Protein AF-A0A2D8ITV4-F1 (afdb_monomer)

pLDDT: mean 90.72, std 14.65, range [37.28, 98.38]

Structure (mmCIF, N/CA/C/O backbone):
data_AF-A0A2D8ITV4-F1
#
_entry.id   AF-A0A2D8ITV4-F1
#
loop_
_atom_site.group_PDB
_atom_site.id
_atom_site.type_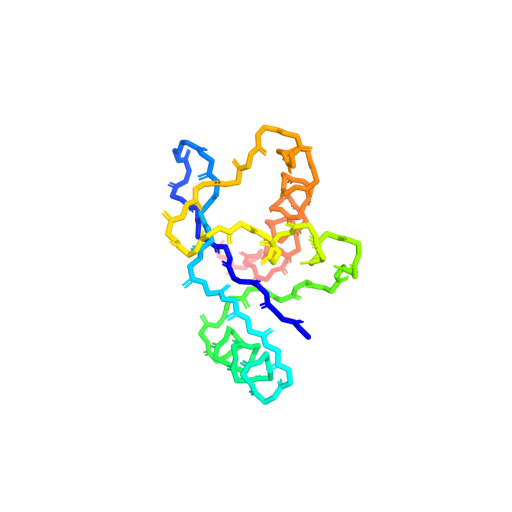symbol
_atom_site.label_atom_id
_atom_site.label_alt_id
_atom_site.label_comp_id
_atom_site.label_asym_id
_atom_site.label_entity_id
_atom_site.label_seq_id
_atom_site.pdbx_PDB_ins_code
_atom_site.Cartn_x
_atom_site.Cartn_y
_atom_site.Cartn_z
_atom_site.occupancy
_atom_site.B_iso_or_equiv
_atom_site.auth_seq_id
_atom_site.auth_comp_id
_atom_site.auth_asym_id
_atom_site.auth_atom_id
_atom_site.pdbx_PDB_model_num
ATOM 1 N N . MET A 1 1 ? 8.669 4.611 4.167 1.00 93.88 1 MET A N 1
ATOM 2 C CA . MET A 1 1 ? 7.240 4.319 4.400 1.00 93.88 1 MET A CA 1
ATOM 3 C C . MET A 1 1 ? 6.735 3.480 3.245 1.00 93.88 1 MET A C 1
ATOM 5 O O . MET A 1 1 ? 7.213 3.681 2.135 1.00 93.88 1 MET A O 1
ATOM 9 N N . ALA A 1 2 ? 5.840 2.536 3.507 1.00 97.31 2 ALA A N 1
ATOM 10 C CA . ALA A 1 2 ? 5.176 1.721 2.498 1.00 97.31 2 ALA A CA 1
ATOM 11 C C . ALA A 1 2 ? 3.722 1.497 2.916 1.00 97.31 2 ALA A C 1
ATOM 13 O O . ALA A 1 2 ? 3.443 1.362 4.109 1.00 97.31 2 ALA A O 1
ATOM 14 N N . VAL A 1 3 ? 2.829 1.437 1.932 1.00 97.88 3 VAL A N 1
ATOM 15 C CA . VAL A 1 3 ? 1.419 1.081 2.101 1.00 97.88 3 VAL A CA 1
ATOM 16 C C . VAL A 1 3 ? 1.084 0.024 1.054 1.00 97.88 3 VAL A C 1
ATOM 18 O O . VAL A 1 3 ? 1.492 0.161 -0.097 1.00 97.88 3 VAL A O 1
ATOM 21 N N . ALA A 1 4 ? 0.387 -1.033 1.459 1.00 97.81 4 ALA A N 1
ATOM 22 C CA . ALA A 1 4 ? -0.106 -2.070 0.563 1.00 97.81 4 ALA A CA 1
ATOM 23 C C . ALA A 1 4 ? -1.621 -1.940 0.409 1.00 97.81 4 ALA A C 1
ATOM 25 O O . ALA A 1 4 ? -2.338 -1.778 1.403 1.00 97.81 4 ALA A O 1
ATOM 26 N N . LEU A 1 5 ? -2.080 -2.034 -0.836 1.00 97.50 5 LEU A N 1
ATOM 27 C CA . LEU A 1 5 ? -3.489 -2.010 -1.200 1.00 97.50 5 LEU A CA 1
ATOM 28 C C . LEU A 1 5 ? -3.918 -3.388 -1.700 1.00 97.50 5 LEU A C 1
ATOM 30 O O . LEU A 1 5 ? -3.166 -4.042 -2.420 1.00 97.50 5 LEU A O 1
ATOM 34 N N . ASP A 1 6 ? -5.129 -3.790 -1.336 1.00 96.62 6 ASP A N 1
ATOM 35 C CA . ASP A 1 6 ? -5.828 -4.942 -1.902 1.00 96.62 6 ASP A CA 1
ATOM 36 C C . ASP A 1 6 ? -7.050 -4.464 -2.686 1.00 96.62 6 ASP A C 1
ATOM 38 O O . ASP A 1 6 ? -7.747 -3.539 -2.256 1.00 96.62 6 ASP A O 1
ATOM 42 N N . TYR A 1 7 ? -7.304 -5.074 -3.841 1.00 95.31 7 TYR A N 1
ATOM 43 C CA . TYR A 1 7 ? -8.447 -4.731 -4.675 1.00 95.31 7 TYR A CA 1
ATOM 44 C C . TYR A 1 7 ? -9.022 -5.971 -5.351 1.00 95.31 7 TYR A C 1
ATOM 46 O O . TYR A 1 7 ? -8.374 -6.599 -6.186 1.00 95.31 7 TYR A O 1
ATOM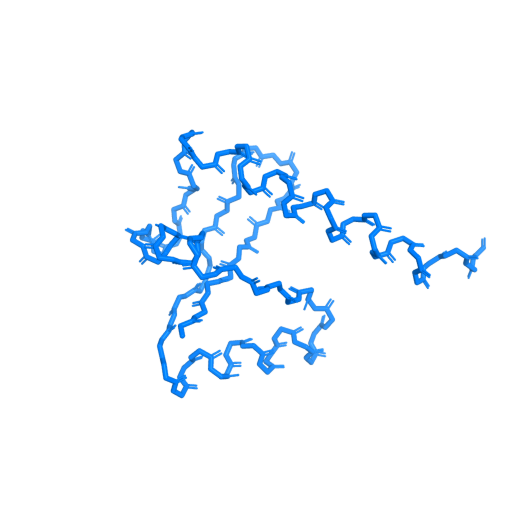 54 N N . SER A 1 8 ? -10.270 -6.294 -5.014 1.00 91.12 8 SER A N 1
ATOM 55 C CA . SER A 1 8 ? -10.991 -7.453 -5.546 1.00 91.12 8 SER A CA 1
ATOM 56 C C . SER A 1 8 ? -11.681 -7.196 -6.892 1.00 91.12 8 SER A C 1
ATOM 58 O O . SER A 1 8 ? -12.265 -8.119 -7.454 1.00 91.12 8 SER A O 1
ATOM 60 N N . GLY A 1 9 ? -11.659 -5.957 -7.399 1.00 89.12 9 GLY A N 1
ATOM 61 C CA . GLY A 1 9 ? -12.474 -5.530 -8.544 1.00 89.12 9 GLY A CA 1
ATOM 62 C C . GLY A 1 9 ? -13.860 -4.992 -8.162 1.00 89.12 9 GLY A C 1
ATOM 63 O O . GLY A 1 9 ? -14.563 -4.457 -9.015 1.00 89.12 9 GLY A O 1
ATOM 64 N N . GLU A 1 10 ? -14.243 -5.078 -6.886 1.00 90.50 10 GLU A N 1
ATOM 65 C CA . GLU A 1 10 ? -15.485 -4.519 -6.344 1.00 90.50 10 GLU A CA 1
ATOM 66 C C . GLU A 1 10 ? -15.176 -3.475 -5.262 1.00 90.50 10 GLU A C 1
ATOM 68 O O . GLU A 1 10 ? -14.232 -3.633 -4.489 1.00 90.50 10 GLU A O 1
ATOM 73 N N . GLY A 1 11 ? -15.976 -2.406 -5.192 1.00 92.69 11 GLY A N 1
ATOM 74 C CA . GLY A 1 11 ? -15.770 -1.323 -4.222 1.00 92.69 11 GLY A CA 1
ATOM 75 C C . GLY A 1 11 ? -14.488 -0.521 -4.472 1.00 92.69 11 GLY A C 1
ATOM 76 O O . GLY A 1 11 ? -14.017 -0.432 -5.609 1.00 92.69 11 GLY A O 1
ATOM 77 N N . ALA A 1 12 ? -13.941 0.088 -3.419 1.00 97.12 12 ALA A N 1
ATOM 78 C CA . ALA A 1 12 ? -12.652 0.775 -3.470 1.00 97.12 12 ALA A CA 1
ATOM 79 C C . ALA A 1 12 ? -11.509 -0.113 -2.936 1.00 97.12 12 ALA A C 1
ATOM 81 O O . ALA A 1 12 ? -11.738 -0.954 -2.064 1.00 97.12 12 ALA A O 1
ATOM 82 N N . PRO A 1 13 ? -10.261 0.086 -3.401 1.00 97.75 13 PRO A N 1
ATOM 83 C CA . PRO A 1 13 ? -9.090 -0.577 -2.832 1.00 97.75 13 PRO A CA 1
ATOM 84 C C . PRO A 1 13 ? -8.975 -0.369 -1.318 1.00 97.75 13 PRO A C 1
ATOM 86 O O . PRO A 1 13 ? -9.234 0.723 -0.810 1.00 97.75 13 PRO A O 1
ATOM 89 N N . ARG A 1 14 ? -8.548 -1.407 -0.598 1.00 98.12 14 ARG A N 1
ATOM 90 C CA . ARG A 1 14 ? -8.425 -1.425 0.865 1.00 98.12 14 ARG A CA 1
ATOM 91 C C . ARG A 1 14 ? -6.972 -1.366 1.298 1.00 98.12 14 ARG A C 1
ATOM 93 O O . ARG A 1 14 ? -6.130 -2.056 0.729 1.00 98.12 14 ARG A O 1
ATOM 100 N N . VAL A 1 15 ? -6.674 -0.610 2.350 1.00 98.31 15 VAL A N 1
ATOM 101 C CA . VAL A 1 15 ? -5.342 -0.619 2.965 1.00 98.31 15 VAL A CA 1
ATOM 102 C C . VAL A 1 15 ? -5.173 -1.883 3.802 1.00 98.31 15 VAL A C 1
ATOM 104 O O . VAL A 1 15 ? -5.849 -2.061 4.811 1.00 98.31 15 VAL A O 1
ATOM 107 N N . VAL A 1 16 ? -4.251 -2.762 3.410 1.00 98.19 16 VAL A N 1
ATOM 108 C CA . VAL A 1 16 ? -4.014 -4.051 4.093 1.00 98.19 16 VAL A CA 1
ATOM 109 C C . VAL A 1 16 ? -2.699 -4.098 4.865 1.00 98.19 16 VAL A C 1
ATOM 111 O O . VAL A 1 16 ? -2.545 -4.907 5.778 1.00 98.19 16 VAL A O 1
ATOM 114 N N . ALA A 1 17 ? -1.764 -3.201 4.554 1.00 98.12 17 ALA A N 1
ATOM 115 C CA . ALA A 1 17 ? -0.560 -2.994 5.348 1.00 98.12 17 ALA A CA 1
ATOM 116 C C . ALA A 1 17 ? -0.099 -1.538 5.258 1.00 98.12 17 ALA A C 1
ATOM 118 O O . ALA A 1 17 ? -0.245 -0.894 4.224 1.00 98.12 17 ALA A O 1
ATOM 119 N N . SER A 1 18 ? 0.509 -1.037 6.329 1.00 97.38 18 SER A N 1
ATOM 120 C CA . SER A 1 18 ? 1.166 0.268 6.373 1.00 97.38 18 SER A CA 1
ATOM 121 C C . SER A 1 18 ? 2.342 0.185 7.340 1.00 97.38 18 SER A C 1
ATOM 123 O O . SER A 1 18 ? 2.267 -0.504 8.361 1.00 97.38 18 SER A O 1
ATOM 125 N N . GLY A 1 19 ? 3.454 0.835 7.011 1.00 96.94 19 GLY A N 1
ATOM 126 C CA . GLY A 1 19 ? 4.635 0.798 7.857 1.00 96.94 19 GLY A CA 1
ATOM 127 C C . GLY A 1 19 ? 5.729 1.773 7.458 1.00 96.94 19 GLY A C 1
ATOM 128 O O . GLY A 1 19 ? 5.797 2.272 6.334 1.00 96.94 19 GLY A O 1
ATOM 129 N N . GLU A 1 20 ? 6.640 2.004 8.393 1.00 96.81 20 GLU A N 1
ATOM 130 C CA . GLU A 1 20 ? 7.793 2.886 8.237 1.00 96.81 20 GLU A CA 1
ATOM 131 C C . GLU A 1 20 ? 9.104 2.140 8.490 1.00 96.81 20 GLU A C 1
ATOM 133 O O . GLU A 1 20 ? 9.115 1.055 9.076 1.00 96.81 20 GLU A O 1
ATOM 138 N N . ASN A 1 21 ? 10.217 2.735 8.050 1.00 96.81 21 ASN A N 1
ATOM 139 C CA . ASN A 1 21 ? 11.571 2.231 8.296 1.00 96.81 21 ASN A CA 1
ATOM 140 C C . ASN A 1 21 ? 11.692 0.729 7.959 1.00 96.81 21 ASN A C 1
ATOM 142 O O . ASN A 1 21 ? 11.270 0.303 6.883 1.00 96.81 21 ASN A O 1
ATOM 146 N N . ALA A 1 22 ? 12.190 -0.083 8.895 1.00 98.06 22 ALA A N 1
ATOM 147 C CA . ALA A 1 22 ? 12.363 -1.524 8.719 1.00 98.06 22 ALA A CA 1
ATOM 148 C C . ALA A 1 22 ? 11.061 -2.270 8.364 1.00 98.06 22 ALA A C 1
ATOM 150 O O . ALA A 1 22 ? 11.094 -3.262 7.635 1.00 98.06 22 ALA A O 1
ATOM 151 N N . LEU A 1 23 ? 9.898 -1.805 8.842 1.00 97.81 23 LEU A N 1
ATOM 152 C CA . LEU A 1 23 ? 8.622 -2.423 8.478 1.00 97.81 23 LEU A CA 1
AT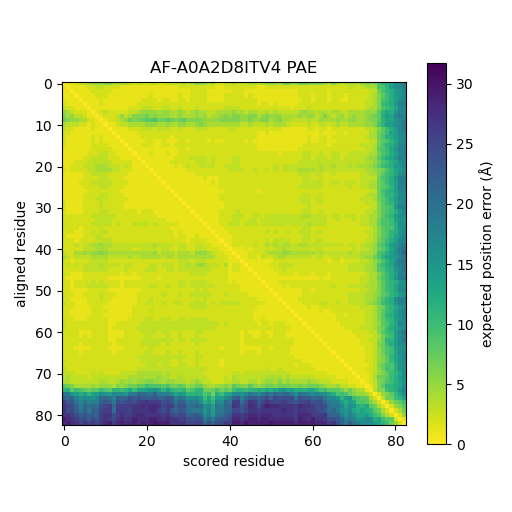OM 153 C C . LEU A 1 23 ? 8.269 -2.130 7.016 1.00 97.81 23 LEU A C 1
ATOM 155 O O . LEU A 1 23 ? 7.823 -3.032 6.314 1.00 97.81 23 LEU A O 1
ATOM 159 N N . ALA A 1 24 ? 8.524 -0.909 6.539 1.00 97.56 24 ALA A N 1
ATOM 160 C CA . ALA A 1 24 ? 8.324 -0.556 5.133 1.00 97.56 24 ALA A CA 1
ATOM 161 C C . ALA A 1 24 ? 9.204 -1.402 4.202 1.00 97.56 24 ALA A C 1
ATOM 163 O O . ALA A 1 24 ? 8.733 -1.899 3.180 1.00 97.56 24 ALA A O 1
ATOM 164 N N . GLU A 1 25 ? 10.470 -1.597 4.579 1.00 97.62 25 GLU A N 1
ATOM 165 C CA . GLU A 1 25 ? 11.402 -2.457 3.846 1.00 97.62 25 GLU A CA 1
ATOM 166 C C . GLU A 1 25 ? 10.899 -3.900 3.790 1.00 97.62 25 GLU A C 1
ATOM 168 O O . GLU A 1 25 ? 10.908 -4.515 2.724 1.00 97.62 25 GLU A O 1
ATOM 173 N N . ARG A 1 26 ? 10.385 -4.418 4.913 1.00 98.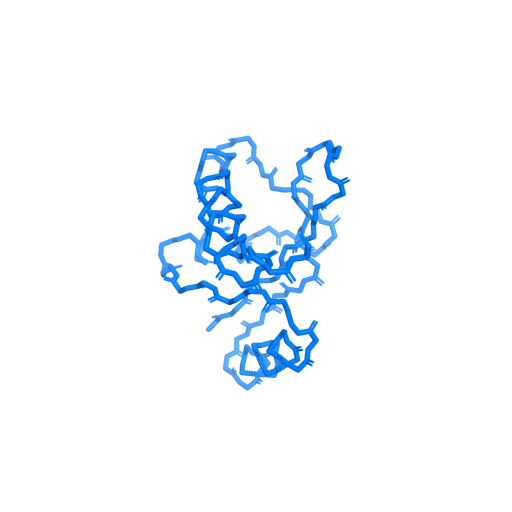38 26 ARG A N 1
ATOM 174 C CA . ARG A 1 26 ? 9.826 -5.769 4.987 1.00 98.38 26 ARG A CA 1
ATOM 175 C C . ARG A 1 26 ? 8.551 -5.930 4.157 1.00 98.38 26 ARG A C 1
ATOM 177 O O . ARG A 1 26 ? 8.416 -6.947 3.485 1.00 98.38 26 ARG A O 1
ATOM 184 N N . ILE A 1 27 ? 7.654 -4.941 4.158 1.00 98.12 27 ILE A N 1
ATOM 185 C CA . ILE A 1 27 ? 6.454 -4.927 3.299 1.00 98.12 27 ILE A CA 1
ATOM 186 C C . ILE A 1 27 ? 6.868 -4.989 1.824 1.00 98.12 27 ILE A C 1
ATOM 188 O O . ILE A 1 27 ? 6.387 -5.843 1.085 1.00 98.12 27 ILE A O 1
ATOM 192 N N . ALA A 1 28 ? 7.807 -4.138 1.403 1.00 96.44 28 ALA A N 1
ATOM 193 C CA . ALA A 1 28 ? 8.278 -4.115 0.020 1.00 96.44 28 ALA A CA 1
ATOM 194 C C . ALA A 1 28 ? 9.043 -5.392 -0.372 1.00 96.44 28 ALA A C 1
ATOM 196 O O . ALA A 1 28 ? 8.989 -5.810 -1.527 1.00 96.44 28 ALA A O 1
ATOM 197 N N . ALA A 1 29 ? 9.779 -6.009 0.556 1.00 97.81 29 ALA A N 1
ATOM 198 C CA . ALA A 1 29 ? 10.452 -7.284 0.319 1.00 97.81 29 ALA A CA 1
ATOM 199 C C . ALA A 1 29 ? 9.440 -8.414 0.078 1.00 97.81 29 ALA A C 1
ATOM 201 O O . ALA A 1 29 ? 9.545 -9.100 -0.935 1.00 97.81 29 ALA A O 1
ATOM 202 N N . LEU A 1 30 ? 8.428 -8.535 0.944 1.00 98.06 30 LEU A N 1
ATOM 203 C CA . LEU A 1 30 ? 7.357 -9.525 0.799 1.00 98.06 30 LEU A CA 1
ATOM 204 C C . LEU A 1 30 ? 6.553 -9.308 -0.487 1.00 98.06 30 LEU A C 1
ATOM 206 O O . LEU A 1 30 ? 6.269 -10.268 -1.194 1.00 98.06 30 LEU A O 1
ATOM 210 N N . ALA A 1 31 ? 6.236 -8.057 -0.833 1.00 96.50 31 ALA A N 1
ATOM 211 C CA . ALA A 1 31 ? 5.550 -7.747 -2.085 1.00 96.50 31 ALA A CA 1
ATOM 212 C C . ALA A 1 31 ? 6.320 -8.303 -3.295 1.00 96.50 31 ALA A C 1
ATOM 214 O O . ALA A 1 31 ? 5.753 -9.032 -4.103 1.00 96.50 31 ALA A O 1
ATOM 215 N N . ARG A 1 32 ? 7.637 -8.058 -3.368 1.00 95.12 32 ARG A N 1
ATOM 216 C CA . ARG A 1 32 ? 8.486 -8.592 -4.446 1.00 95.12 32 ARG A CA 1
ATOM 217 C C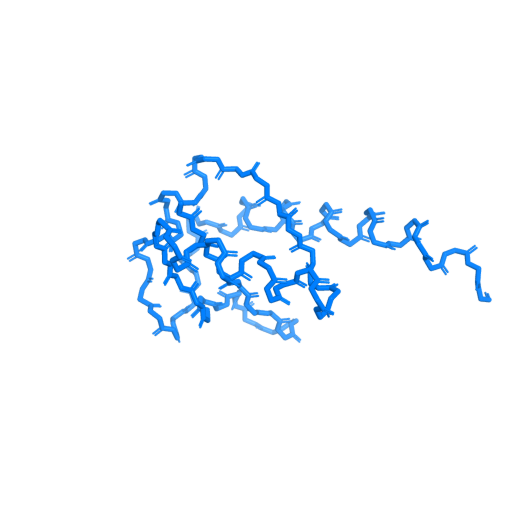 . ARG A 1 32 ? 8.573 -10.117 -4.437 1.00 95.12 32 ARG A C 1
ATOM 219 O O . ARG A 1 32 ? 8.528 -10.715 -5.505 1.00 95.12 32 ARG A O 1
ATOM 226 N N . GLU A 1 33 ? 8.694 -10.736 -3.263 1.00 96.94 33 GLU A N 1
ATOM 227 C CA . GLU A 1 33 ? 8.739 -12.200 -3.113 1.00 96.94 33 GLU A CA 1
ATOM 228 C C . GLU A 1 33 ? 7.470 -12.872 -3.658 1.00 96.94 33 GLU A C 1
ATOM 230 O O . GLU A 1 33 ? 7.547 -13.922 -4.292 1.00 96.94 33 GLU A O 1
ATOM 235 N N . HIS A 1 34 ? 6.314 -12.234 -3.468 1.00 95.81 34 HIS A N 1
ATOM 236 C CA . HIS A 1 34 ? 5.014 -12.735 -3.910 1.00 95.81 34 HIS A CA 1
ATOM 237 C C . HIS A 1 34 ? 4.563 -12.200 -5.280 1.00 95.81 34 HIS A C 1
ATOM 239 O O . HIS A 1 34 ? 3.422 -12.431 -5.670 1.00 95.81 34 HIS A O 1
ATOM 245 N N . GLY A 1 35 ? 5.428 -11.492 -6.016 1.00 93.12 35 GLY A N 1
ATOM 246 C CA . GLY A 1 35 ? 5.092 -10.943 -7.335 1.00 93.12 35 GLY A CA 1
ATOM 247 C C . GLY A 1 35 ? 4.071 -9.798 -7.308 1.00 93.12 35 GLY A C 1
ATOM 248 O O . GLY A 1 35 ? 3.478 -9.482 -8.334 1.00 93.12 35 GLY A O 1
ATOM 249 N N . VAL A 1 36 ? 3.863 -9.161 -6.154 1.00 94.81 36 VAL A N 1
ATOM 250 C CA . VAL A 1 36 ? 3.013 -7.974 -6.020 1.00 94.81 36 VAL A CA 1
ATOM 251 C C . VAL A 1 36 ? 3.782 -6.750 -6.540 1.00 94.81 36 VAL A C 1
ATOM 253 O O . VAL A 1 36 ? 4.887 -6.475 -6.051 1.00 94.81 36 VAL A O 1
ATOM 256 N N . PRO A 1 37 ? 3.231 -5.987 -7.504 1.00 93.62 37 PRO A N 1
ATOM 257 C CA . PRO A 1 37 ? 3.880 -4.793 -8.034 1.00 93.62 37 PRO A CA 1
ATOM 258 C C . PRO A 1 37 ? 4.192 -3.756 -6.948 1.00 93.62 37 PRO A C 1
ATOM 260 O O . PRO A 1 37 ? 3.379 -3.488 -6.065 1.00 93.62 37 PRO A O 1
ATOM 263 N N . VAL A 1 38 ? 5.369 -3.131 -7.039 1.00 94.31 38 VAL A N 1
ATOM 264 C CA . VAL A 1 38 ? 5.803 -2.073 -6.115 1.00 94.31 38 VAL A CA 1
ATOM 265 C C . VAL A 1 38 ? 5.994 -0.778 -6.892 1.00 94.31 38 VAL A C 1
ATOM 267 O O . VAL A 1 38 ? 6.830 -0.710 -7.792 1.00 94.31 38 VAL A O 1
ATOM 270 N N . VAL A 1 39 ? 5.243 0.255 -6.512 1.00 94.00 39 VAL A N 1
ATOM 271 C CA . VAL A 1 39 ? 5.281 1.589 -7.124 1.00 94.00 39 VAL A CA 1
ATOM 272 C C . VAL A 1 39 ? 5.767 2.608 -6.095 1.00 94.00 39 VAL A C 1
ATOM 274 O O . VAL A 1 39 ? 5.381 2.556 -4.928 1.00 94.00 39 VAL A O 1
ATOM 277 N N . THR A 1 40 ? 6.622 3.536 -6.525 1.00 92.88 40 THR A N 1
ATOM 278 C CA . THR A 1 40 ? 7.153 4.604 -5.667 1.00 92.88 40 THR A CA 1
ATOM 279 C C . THR A 1 40 ? 6.488 5.932 -6.014 1.00 92.88 40 THR A C 1
ATOM 281 O O . THR A 1 40 ? 6.792 6.513 -7.051 1.00 92.88 40 THR A O 1
ATOM 284 N N . ASP A 1 41 ? 5.639 6.433 -5.115 1.00 93.94 41 ASP A N 1
ATOM 285 C CA . ASP A 1 41 ? 5.038 7.771 -5.188 1.00 93.94 41 ASP A CA 1
ATOM 286 C C . ASP A 1 41 ? 4.988 8.402 -3.787 1.00 93.94 41 ASP A C 1
ATOM 288 O O . ASP A 1 41 ? 4.177 8.031 -2.939 1.00 93.94 41 ASP A O 1
ATOM 292 N N . TYR A 1 42 ? 5.873 9.363 -3.518 1.00 90.44 42 TYR A N 1
ATOM 293 C CA . TYR A 1 42 ? 5.977 9.977 -2.191 1.00 90.44 42 TYR A CA 1
ATOM 294 C C . TYR A 1 42 ? 4.744 10.800 -1.794 1.00 90.44 42 TYR A C 1
ATOM 296 O O . TYR A 1 42 ? 4.445 10.887 -0.601 1.00 90.44 42 TYR A O 1
ATOM 304 N N . GLY A 1 43 ? 4.040 11.397 -2.761 1.00 93.38 43 GLY A N 1
ATOM 305 C CA . GLY A 1 43 ? 2.848 12.201 -2.494 1.00 93.38 43 GLY A CA 1
ATOM 306 C C . GLY A 1 43 ? 1.675 11.314 -2.100 1.00 93.38 43 GLY A C 1
ATOM 307 O O . GLY A 1 43 ? 1.051 11.527 -1.058 1.00 93.38 43 GLY A O 1
ATOM 308 N N . LEU A 1 44 ? 1.432 10.266 -2.887 1.00 95.12 44 LEU A N 1
ATOM 309 C CA . LEU A 1 44 ? 0.347 9.326 -2.635 1.00 95.12 44 LEU A CA 1
ATOM 310 C C . LEU A 1 44 ? 0.581 8.510 -1.357 1.00 95.12 44 LEU A C 1
ATOM 312 O O . LEU A 1 44 ? -0.349 8.339 -0.571 1.00 95.12 44 LEU A O 1
ATOM 316 N N . ILE A 1 45 ? 1.817 8.070 -1.088 1.00 94.38 45 ILE A N 1
ATOM 317 C CA . ILE A 1 45 ? 2.139 7.291 0.121 1.00 94.38 45 ILE A CA 1
ATOM 318 C C . ILE A 1 45 ? 1.789 8.069 1.402 1.00 94.38 45 ILE A C 1
ATOM 320 O O . ILE A 1 45 ? 1.276 7.467 2.343 1.00 94.38 45 ILE A O 1
ATOM 324 N N . GLY A 1 46 ? 2.016 9.388 1.445 1.00 94.00 46 GLY A N 1
ATOM 325 C CA . GLY A 1 46 ? 1.669 10.222 2.606 1.00 94.00 46 GLY A CA 1
ATOM 326 C C . GLY A 1 46 ? 0.164 10.384 2.840 1.00 94.00 46 GLY A C 1
ATOM 327 O O . GLY A 1 46 ? -0.274 10.586 3.971 1.00 94.00 46 GLY A O 1
ATOM 328 N N . LEU A 1 47 ? -0.643 10.288 1.784 1.00 96.25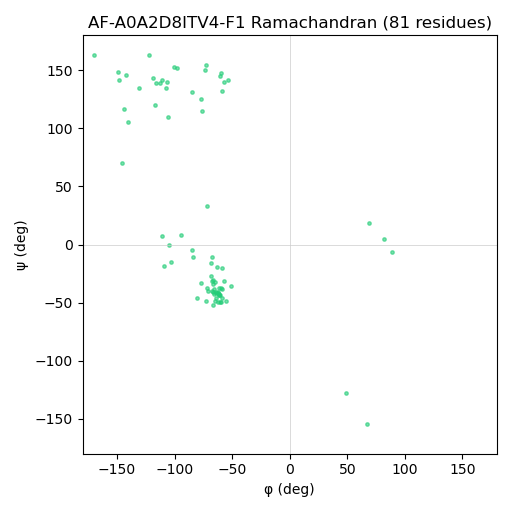 47 LEU A N 1
ATOM 329 C CA . LEU A 1 47 ? -2.103 10.306 1.888 1.00 96.25 47 LEU A CA 1
ATOM 330 C C . LEU A 1 47 ? -2.629 8.927 2.291 1.00 96.25 47 LEU A C 1
ATOM 332 O O . LEU A 1 47 ? -3.431 8.821 3.216 1.00 96.25 47 LEU A O 1
ATOM 336 N N . LEU A 1 48 ? -2.129 7.870 1.649 1.00 97.06 48 LEU A N 1
ATOM 337 C CA . LEU A 1 48 ? -2.543 6.496 1.920 1.00 97.06 48 LEU A CA 1
ATOM 338 C C . LEU A 1 48 ? -2.168 6.030 3.332 1.00 97.06 48 LEU A C 1
ATOM 340 O O . LEU A 1 48 ? -2.901 5.246 3.926 1.00 97.06 48 LEU A O 1
ATOM 344 N N . SER A 1 49 ? -1.059 6.516 3.896 1.00 95.69 49 SER A N 1
ATOM 345 C CA . SER A 1 49 ? -0.629 6.128 5.245 1.00 95.69 49 SER A CA 1
ATOM 346 C C . SER A 1 49 ? -1.542 6.644 6.361 1.00 95.69 49 SER A C 1
ATOM 348 O O . SER A 1 49 ? -1.463 6.137 7.479 1.00 95.69 49 SER A O 1
ATOM 350 N N . GLN A 1 50 ? -2.405 7.624 6.071 1.00 95.94 50 GLN A N 1
ATOM 351 C CA . GLN A 1 50 ? -3.378 8.174 7.020 1.00 95.94 50 GLN A CA 1
ATOM 352 C C . GLN A 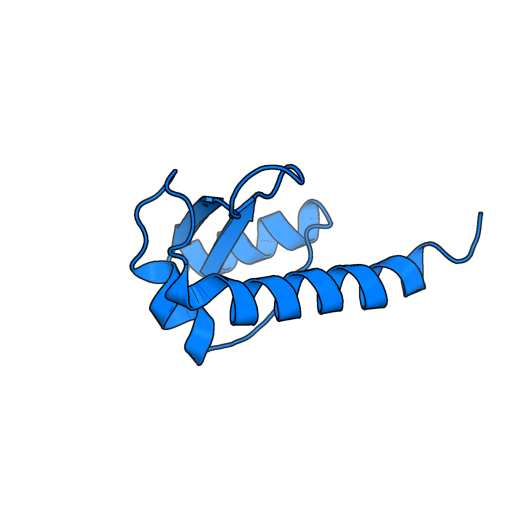1 50 ? -4.669 7.347 7.099 1.00 95.94 50 GLN A C 1
ATOM 354 O O . GLN A 1 50 ? -5.494 7.586 7.980 1.00 95.94 50 GLN A O 1
ATOM 359 N N . ILE A 1 51 ? -4.858 6.391 6.189 1.00 97.75 51 ILE A N 1
ATOM 360 C CA . ILE A 1 51 ? -6.057 5.557 6.128 1.00 97.75 51 ILE A CA 1
ATOM 361 C C . ILE A 1 51 ? -5.889 4.379 7.099 1.00 97.75 51 ILE A C 1
ATOM 363 O O . ILE A 1 51 ? -4.842 3.719 7.074 1.00 97.75 51 ILE A O 1
ATOM 367 N N . PRO A 1 52 ? -6.884 4.089 7.956 1.00 97.62 52 PRO A N 1
ATOM 368 C CA . PRO A 1 52 ? -6.803 2.967 8.880 1.00 97.62 52 PRO A CA 1
ATOM 369 C C . PRO A 1 52 ? -6.632 1.618 8.170 1.00 97.62 52 PRO A C 1
ATOM 371 O O . PRO A 1 52 ? -7.157 1.377 7.082 1.00 97.62 52 PRO A O 1
ATOM 374 N N . LEU A 1 53 ? -5.908 0.704 8.820 1.00 97.62 53 LEU A N 1
ATOM 375 C CA . LEU A 1 53 ? -5.776 -0.670 8.337 1.00 97.62 53 LEU A CA 1
ATOM 376 C C . LEU A 1 53 ? -7.151 -1.330 8.238 1.00 97.62 53 LEU A C 1
ATOM 378 O O . LEU A 1 53 ? -7.936 -1.312 9.184 1.00 97.62 53 LEU A O 1
ATOM 382 N N . GLY A 1 54 ? -7.399 -1.969 7.103 1.00 97.06 54 GLY A N 1
ATOM 383 C CA . GLY A 1 54 ? -8.657 -2.625 6.804 1.00 97.06 54 GLY A CA 1
ATOM 384 C C . GLY A 1 54 ? -9.742 -1.681 6.299 1.00 97.06 54 GLY A C 1
ATOM 385 O O . GLY A 1 54 ? -10.847 -2.162 6.083 1.00 97.06 54 GLY A O 1
ATOM 386 N N . GLU A 1 55 ? -9.472 -0.395 6.067 1.00 98.19 55 GLU A N 1
ATOM 387 C CA . GLU A 1 55 ? -10.436 0.538 5.472 1.00 98.19 55 GLU A CA 1
ATOM 388 C C . GLU A 1 55 ? -10.188 0.768 3.978 1.00 98.19 55 GLU A C 1
ATOM 390 O O . GLU A 1 55 ? -9.074 0.610 3.470 1.00 98.19 55 GLU A O 1
ATOM 395 N N . GLU A 1 56 ? -11.268 1.094 3.268 1.00 98.31 56 GLU A N 1
ATOM 396 C CA . GLU A 1 56 ? -11.214 1.475 1.858 1.00 98.31 56 GLU A CA 1
ATOM 397 C C . GLU A 1 56 ? -10.633 2.874 1.707 1.00 98.31 56 GLU A C 1
ATOM 399 O O . GLU A 1 56 ? -10.791 3.736 2.577 1.00 98.31 56 GLU A O 1
ATOM 404 N N . ILE A 1 57 ? -9.972 3.114 0.578 1.00 98.19 57 ILE A N 1
ATOM 405 C CA . ILE A 1 57 ? -9.525 4.459 0.249 1.00 98.19 57 ILE A CA 1
ATOM 406 C C . ILE A 1 57 ? -10.731 5.411 0.142 1.00 98.19 57 ILE A C 1
ATOM 408 O O . ILE A 1 57 ? -11.799 5.008 -0.320 1.00 98.19 57 ILE A O 1
ATOM 412 N N . PRO A 1 58 ? -10.591 6.685 0.542 1.00 98.00 58 PRO A N 1
ATOM 413 C CA . PRO A 1 58 ? -11.643 7.675 0.349 1.00 98.00 58 PRO A CA 1
ATOM 414 C C . PRO A 1 58 ? -11.763 8.074 -1.128 1.00 98.00 58 PRO A C 1
ATOM 416 O O . PRO A 1 58 ? -10.774 8.057 -1.865 1.00 98.00 58 PRO A O 1
ATOM 419 N N . GLU A 1 59 ? -12.951 8.533 -1.538 1.00 97.62 59 GLU A N 1
ATOM 420 C CA . GLU A 1 59 ? -13.248 8.974 -2.917 1.00 97.62 59 GLU A CA 1
ATOM 421 C C . GLU A 1 59 ? -12.233 9.985 -3.469 1.00 97.62 59 GLU A C 1
ATOM 423 O O . GLU A 1 59 ? -11.857 9.933 -4.638 1.00 97.62 59 GLU A O 1
ATOM 428 N N . ALA A 1 60 ? -11.723 10.870 -2.608 1.00 97.38 60 ALA A N 1
ATOM 429 C CA . ALA A 1 60 ? -10.720 11.870 -2.970 1.00 97.38 60 ALA A CA 1
ATOM 430 C C . ALA A 1 60 ? -9.414 11.270 -3.532 1.00 97.38 60 ALA A C 1
ATOM 432 O O . ALA A 1 60 ? -8.667 11.975 -4.207 1.00 97.38 60 ALA A O 1
ATOM 433 N N . LEU A 1 61 ? -9.132 9.989 -3.265 1.00 97.62 61 LEU A N 1
ATOM 434 C CA . LEU A 1 61 ? -7.942 9.284 -3.748 1.00 97.62 61 LEU A CA 1
ATOM 435 C C . LEU A 1 61 ? -8.235 8.316 -4.899 1.00 97.62 61 LEU A C 1
ATOM 437 O O . LEU A 1 61 ? -7.302 7.688 -5.399 1.00 97.62 61 LEU A O 1
ATOM 441 N N . TYR A 1 62 ? -9.489 8.197 -5.349 1.00 96.88 62 TYR A N 1
ATOM 442 C CA . TYR A 1 62 ? -9.868 7.220 -6.376 1.00 96.88 62 TYR A CA 1
ATOM 443 C C . TYR A 1 62 ? -9.095 7.419 -7.672 1.00 96.88 62 TYR A C 1
ATOM 445 O O . TYR A 1 62 ? -8.574 6.451 -8.212 1.00 96.88 62 TYR A O 1
ATOM 453 N N . LEU A 1 63 ? -8.979 8.662 -8.149 1.00 96.88 63 LEU A N 1
ATOM 454 C CA . LEU A 1 63 ? -8.279 8.942 -9.401 1.00 96.88 63 LEU A CA 1
ATOM 455 C C . LEU A 1 63 ? -6.798 8.548 -9.317 1.00 96.88 63 LEU A C 1
ATOM 457 O O . LEU A 1 63 ? -6.321 7.799 -10.161 1.00 96.88 63 LEU A O 1
ATOM 461 N N . ALA A 1 64 ? -6.104 8.981 -8.262 1.00 95.69 64 ALA A N 1
ATOM 462 C CA . ALA A 1 64 ? -4.684 8.686 -8.077 1.00 95.69 64 ALA A CA 1
ATOM 463 C C . ALA A 1 64 ? -4.419 7.178 -7.937 1.00 95.69 64 ALA A C 1
ATOM 465 O O . ALA A 1 64 ? -3.472 6.648 -8.513 1.00 95.69 64 ALA A O 1
ATOM 466 N N . VAL A 1 65 ? -5.268 6.452 -7.201 1.00 96.44 65 VAL A N 1
ATOM 467 C CA . VAL A 1 65 ? -5.113 4.998 -7.065 1.00 96.44 65 VAL A CA 1
ATOM 468 C C . VAL A 1 65 ? -5.486 4.272 -8.360 1.00 96.44 65 VAL A C 1
ATOM 470 O O . VAL A 1 65 ? -4.803 3.320 -8.727 1.00 96.44 65 VAL A O 1
ATOM 473 N N . ALA A 1 66 ? -6.503 4.729 -9.094 1.00 95.25 66 ALA A N 1
ATOM 474 C CA . ALA A 1 66 ? -6.857 4.164 -10.395 1.00 95.25 66 ALA A CA 1
ATOM 475 C C . ALA A 1 66 ? -5.719 4.316 -11.416 1.00 95.25 66 ALA A C 1
ATOM 477 O O . ALA A 1 66 ? -5.464 3.386 -12.177 1.00 95.25 66 ALA A O 1
ATOM 478 N N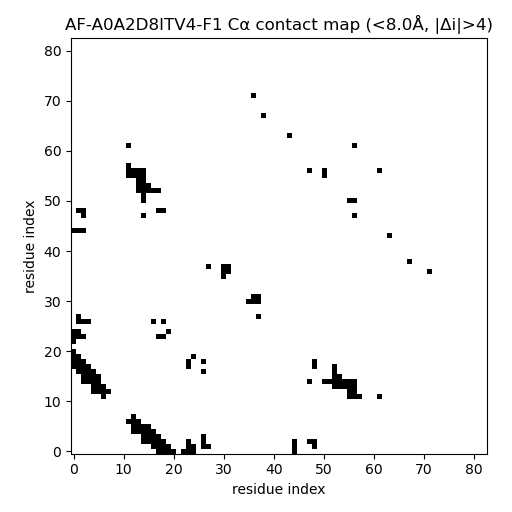 . GLU A 1 67 ? -4.994 5.437 -11.403 1.00 94.06 67 GLU A N 1
ATOM 479 C CA . GLU A 1 67 ? -3.798 5.633 -12.233 1.00 94.06 67 GLU A CA 1
ATOM 480 C C . GLU A 1 67 ? -2.698 4.618 -11.896 1.00 94.06 67 GLU A C 1
ATOM 482 O O . GLU A 1 67 ? -2.109 4.026 -12.802 1.00 94.06 67 GLU A O 1
ATOM 487 N N . VAL A 1 68 ? -2.466 4.349 -10.606 1.00 93.81 68 VAL A N 1
ATOM 488 C CA . VAL A 1 68 ? -1.517 3.312 -10.167 1.00 93.81 68 VAL A CA 1
ATOM 489 C C . VAL A 1 68 ? -1.975 1.925 -10.618 1.00 93.81 68 VAL A C 1
ATOM 491 O O . VAL A 1 68 ? -1.167 1.177 -11.166 1.00 93.81 68 VAL A O 1
ATOM 494 N N . LEU A 1 69 ? -3.256 1.588 -10.437 1.00 93.31 69 LEU A N 1
ATOM 495 C CA . LEU A 1 69 ? -3.823 0.303 -10.861 1.00 93.31 69 LEU A CA 1
ATOM 496 C C . LEU A 1 69 ? -3.722 0.106 -12.381 1.00 93.31 69 LEU A C 1
ATOM 498 O O . LEU A 1 69 ? -3.314 -0.958 -12.843 1.00 93.31 69 LEU A O 1
ATOM 502 N N . ALA A 1 70 ? -4.028 1.141 -13.163 1.00 92.50 70 ALA A N 1
ATOM 503 C CA . ALA A 1 70 ? -3.884 1.112 -14.614 1.00 92.50 70 ALA A CA 1
ATOM 504 C C . ALA A 1 70 ? -2.416 0.944 -15.027 1.00 92.50 70 ALA A C 1
ATOM 506 O O . ALA A 1 70 ? -2.116 0.153 -15.918 1.00 92.50 70 ALA A O 1
ATOM 507 N N . TYR A 1 71 ? -1.490 1.638 -14.359 1.00 90.75 71 TYR A N 1
ATOM 508 C CA . TYR A 1 71 ? -0.059 1.498 -14.613 1.00 90.75 71 TYR A CA 1
ATOM 509 C C . TYR A 1 71 ? 0.430 0.069 -14.358 1.00 90.75 71 TYR A C 1
ATOM 511 O O . TYR A 1 71 ? 1.082 -0.511 -15.226 1.00 90.75 71 TYR A O 1
ATOM 519 N N . VAL A 1 72 ? 0.097 -0.526 -13.206 1.00 89.75 72 VAL A N 1
ATOM 520 C CA . VAL A 1 72 ? 0.535 -1.898 -12.894 1.00 89.75 72 VAL A CA 1
ATOM 521 C C . VAL A 1 72 ? -0.122 -2.933 -13.800 1.00 89.75 72 VAL A C 1
ATOM 523 O O . VAL A 1 72 ? 0.529 -3.916 -14.134 1.00 89.75 72 VAL A O 1
ATOM 526 N N . PHE A 1 73 ? -1.358 -2.701 -14.251 1.00 85.75 73 PHE A N 1
ATOM 527 C CA . PHE A 1 73 ? -2.024 -3.563 -15.224 1.00 85.75 73 PHE A CA 1
ATOM 528 C C . PHE A 1 73 ? -1.321 -3.504 -16.588 1.00 85.75 73 PHE A C 1
ATOM 530 O O . PHE A 1 73 ? -0.899 -4.530 -17.108 1.00 85.75 73 PHE A O 1
ATOM 537 N N . LEU A 1 74 ? -1.097 -2.303 -17.129 1.00 85.31 74 LEU A N 1
ATOM 538 C CA . LEU A 1 74 ? -0.476 -2.116 -18.446 1.00 85.31 74 LEU A CA 1
ATOM 539 C C . LEU A 1 74 ? 0.987 -2.577 -18.492 1.00 85.31 74 LEU A C 1
ATOM 541 O O . LEU A 1 74 ? 1.435 -3.123 -19.498 1.00 85.31 74 LEU A O 1
ATOM 545 N N . VAL A 1 75 ? 1.747 -2.345 -17.418 1.00 77.75 75 VAL A N 1
ATOM 546 C CA . VAL A 1 75 ? 3.141 -2.806 -17.317 1.00 77.75 75 VAL A CA 1
ATOM 547 C C . VAL A 1 75 ? 3.203 -4.301 -16.993 1.00 77.75 75 VAL A C 1
ATOM 549 O O . VAL A 1 75 ? 4.104 -4.984 -17.476 1.00 77.75 75 VAL A O 1
ATOM 552 N N . GLY A 1 76 ? 2.240 -4.814 -16.223 1.00 64.75 76 GLY A N 1
ATOM 553 C CA . GLY A 1 76 ? 2.097 -6.235 -15.905 1.00 64.75 76 GLY A CA 1
ATOM 554 C C . GLY A 1 76 ? 1.767 -7.089 -17.130 1.00 64.75 76 GLY A C 1
ATOM 555 O O . GLY A 1 76 ? 2.414 -8.111 -17.334 1.00 64.75 76 GLY A O 1
ATOM 556 N N . GLU A 1 77 ? 0.872 -6.633 -18.016 1.00 53.12 77 GLU A N 1
ATOM 557 C CA . GLU A 1 77 ? 0.565 -7.326 -19.282 1.00 53.12 77 GLU A CA 1
ATOM 558 C C . GLU A 1 77 ? 1.772 -7.405 -20.239 1.00 53.12 77 GLU A C 1
ATOM 560 O O . GLU A 1 77 ? 1.835 -8.282 -21.100 1.00 53.12 77 GLU A O 1
ATOM 565 N N . GLY A 1 78 ? 2.794 -6.561 -20.050 1.00 44.03 78 GLY A N 1
ATOM 566 C CA . GLY A 1 78 ? 4.077 -6.679 -20.750 1.00 44.03 78 GLY A CA 1
ATOM 567 C C . GLY A 1 78 ? 4.902 -7.919 -20.369 1.00 44.03 78 GLY A C 1
ATOM 568 O O . GLY A 1 78 ? 5.886 -8.213 -21.049 1.00 44.03 78 GLY A O 1
ATOM 569 N N . LEU A 1 79 ? 4.519 -8.646 -19.312 1.00 48.94 79 LEU A N 1
ATOM 570 C CA . LEU A 1 79 ? 5.152 -9.895 -18.870 1.00 48.94 79 LEU A CA 1
ATOM 571 C C . LEU A 1 79 ? 4.350 -11.152 -19.254 1.00 48.94 79 LEU A C 1
ATOM 573 O O . LEU A 1 79 ? 4.934 -12.233 -19.283 1.00 48.94 79 LEU A O 1
ATOM 577 N N . ASP A 1 80 ? 3.080 -10.999 -19.648 1.00 49.19 80 ASP A N 1
ATOM 578 C CA . ASP A 1 80 ? 2.178 -12.106 -20.010 1.00 49.19 80 ASP A CA 1
ATOM 579 C C . ASP A 1 80 ? 1.821 -12.154 -21.513 1.00 49.19 80 ASP A C 1
ATOM 581 O O . ASP A 1 80 ? 1.039 -13.001 -21.943 1.00 49.19 80 ASP A O 1
ATOM 585 N N . ALA A 1 81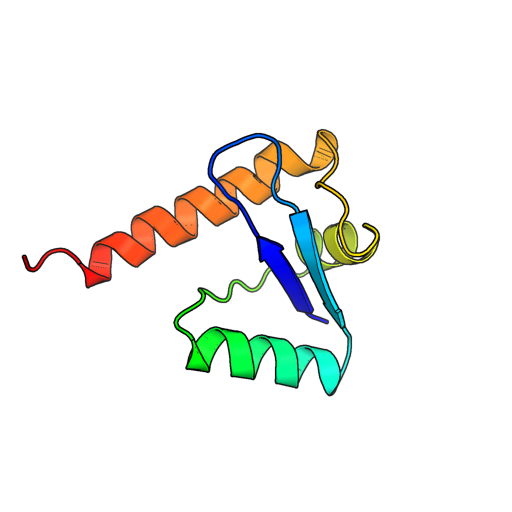 ? 2.446 -11.329 -22.365 1.00 43.34 81 ALA A N 1
ATOM 586 C CA . ALA A 1 81 ? 2.291 -11.371 -23.832 1.00 43.34 81 ALA A CA 1
ATOM 587 C C . ALA A 1 81 ? 2.981 -12.587 -24.512 1.00 43.34 81 ALA A C 1
ATOM 589 O O . ALA A 1 81 ? 3.488 -12.503 -25.633 1.00 43.34 81 ALA A O 1
ATOM 590 N N . SER A 1 82 ? 3.010 -13.727 -23.823 1.00 40.91 82 SER A N 1
ATOM 591 C CA . SER A 1 82 ? 3.502 -15.024 -24.284 1.00 40.91 82 SER A CA 1
ATOM 592 C C . SER A 1 82 ? 2.645 -16.133 -23.657 1.00 40.91 82 SER A C 1
ATOM 594 O O . SER A 1 82 ? 3.117 -16.889 -22.804 1.00 40.91 82 SER A O 1
ATOM 596 N N . ALA A 1 83 ? 1.391 -16.242 -24.091 1.00 37.28 83 ALA A N 1
ATOM 597 C CA . ALA A 1 83 ? 0.565 -17.435 -23.914 1.00 37.28 83 ALA A CA 1
ATOM 598 C C . ALA A 1 83 ? -0.262 -17.689 -25.179 1.00 37.28 83 ALA A C 1
ATOM 600 O O . ALA A 1 83 ? -0.819 -16.710 -25.725 1.00 37.28 83 ALA A O 1
#

Nearest PDB structures (foldseek):
  3b0z-assembly1_B  TM=9.220E-01  e=2.281E-05  Salmonella enterica subsp. enterica serovar Typhimurium
  5cul-assembly1_B  TM=9.119E-01  e=4.395E-04  Pseudomonas aeruginosa PAO1
  3c00-assembly1_B  TM=9.118E-01  e=2.360E-03  Escherichia coli
  3c01-assembly4_H  TM=9.007E-01  e=2.700E-03  Salmonella enterica subsp. enterica serovar Typhimurium
  2vt1-assembly1_B  TM=9.018E-01  e=8.468E-03  Shigella flexneri

Mean predicted aligned error: 4.79 Å

Sequence (83 aa):
MAVALDYSGEGAPRVVASGENALAERIAALAREHGVPVVTDYGLIGLLSQIPLGEEIPEALYLAVAEVLAYVFLVGEGLDASA

Foldseek 3Di:
DDWDWDDPPDDAIFTADDDDDPVRVVVVVVCVVVVNDDDDDPVVNVQRNPDDHGDGDDPVCRVVVVVVVVVCVVVVVVVVPDD

Radius of gyration: 13.0 Å; Cα contacts (8 Å, |Δi|>4): 89; chains: 1; bounding box: 28×30×33 Å

Solvent-accessible surface area (backbone atoms only — not comparable to full-atom values): 5070 Å² total; per-residue (Å²): 105,39,69,41,74,47,71,87,88,62,90,59,46,24,30,73,44,70,35,50,63,73,51,13,53,49,53,54,48,52,30,55,76,72,71,44,89,84,82,92,51,78,70,59,50,65,57,57,62,72,54,56,81,76,35,58,60,57,78,93,46,46,67,66,50,49,52,52,53,50,49,52,49,62,60,49,52,71,75,58,82,78,124

Secondary structure (DSSP, 8-state):
-EEEEE--SSSS-EEEEEE-HHHHHHHHHHHHHTT------HHHHHHHTTSPTTPBPPGGGHHHHHHHHHHHHHHHHHHH---